Protein AF-A0A1A6HSS1-F1 (afdb_monomer_lite)

InterPro domains:
  IPR016024 Armadillo-type fold [SSF48371] (6-85)
  IPR055406 Maestro/Maestro-like, HEAT-repeats domain [PF23227] (1-83)

Sequence (92 aa):
MTHSQEEFSIHLSQAINYLHSHDRHIKTWAALFIGYTTCYQPQALSQMVNSTDAKLLFSTFKDLKKDPEPAIREFATRQLAFLREVSARSKK

Structure (mmCIF, N/CA/C/O backbone):
data_AF-A0A1A6HSS1-F1
#
_entry.id   AF-A0A1A6HSS1-F1
#
loop_
_atom_site.group_PDB
_atom_site.id
_atom_site.type_symbol
_atom_site.label_atom_id
_atom_site.label_alt_id
_atom_site.label_comp_id
_atom_site.label_asym_id
_atom_site.label_entity_id
_atom_site.label_seq_id
_atom_site.pdbx_PDB_ins_code
_atom_site.Cartn_x
_atom_site.Cartn_y
_atom_site.Cartn_z
_atom_site.occupancy
_atom_site.B_iso_or_equiv
_atom_site.auth_seq_id
_atom_site.auth_comp_id
_atom_site.auth_asym_id
_atom_site.auth_atom_id
_atom_site.pdbx_PDB_model_num
ATOM 1 N N . MET A 1 1 ? -8.143 17.794 16.900 1.00 57.00 1 MET A N 1
ATOM 2 C CA . MET A 1 1 ? -7.269 16.682 16.465 1.00 57.00 1 MET A CA 1
ATOM 3 C C . MET A 1 1 ? -5.895 16.921 17.065 1.00 57.00 1 MET A C 1
ATOM 5 O O . MET A 1 1 ? -5.559 18.077 17.293 1.00 57.00 1 MET A O 1
ATOM 9 N N . THR A 1 2 ? -5.136 15.878 17.402 1.00 76.19 2 THR A N 1
ATOM 10 C CA . THR A 1 2 ? -3.730 16.062 17.797 1.00 76.19 2 THR A CA 1
ATOM 11 C C . THR A 1 2 ? -2.903 16.382 16.549 1.00 76.19 2 THR A C 1
ATOM 13 O O . THR A 1 2 ? -3.216 15.867 15.477 1.00 76.19 2 THR A O 1
ATOM 16 N N . HIS A 1 3 ? -1.847 17.191 16.675 1.00 77.25 3 HIS A N 1
ATOM 17 C CA . HIS A 1 3 ? -0.959 17.564 15.557 1.00 77.25 3 HIS A CA 1
ATOM 18 C C . HIS A 1 3 ? -0.490 16.344 14.741 1.00 77.25 3 HIS A C 1
ATOM 20 O O . HIS A 1 3 ? -0.575 16.324 13.518 1.00 77.25 3 HIS A O 1
ATOM 26 N N . SER A 1 4 ? -0.125 15.263 15.435 1.00 79.25 4 SER A N 1
ATOM 27 C CA . SER A 1 4 ? 0.295 13.992 14.833 1.00 79.25 4 SER A CA 1
ATOM 28 C C . SER A 1 4 ? -0.763 13.325 13.947 1.00 79.25 4 SER A C 1
ATOM 30 O O . SER A 1 4 ? -0.433 12.669 12.961 1.00 79.25 4 SER A O 1
ATOM 32 N N . GLN A 1 5 ? -2.043 13.461 14.296 1.00 76.12 5 GLN A N 1
ATOM 33 C CA . GLN A 1 5 ? -3.138 12.861 13.540 1.00 76.12 5 GLN A CA 1
ATOM 34 C C . GLN A 1 5 ? -3.442 13.674 12.278 1.00 76.12 5 GLN A C 1
ATOM 36 O O . GLN A 1 5 ? -3.820 13.109 1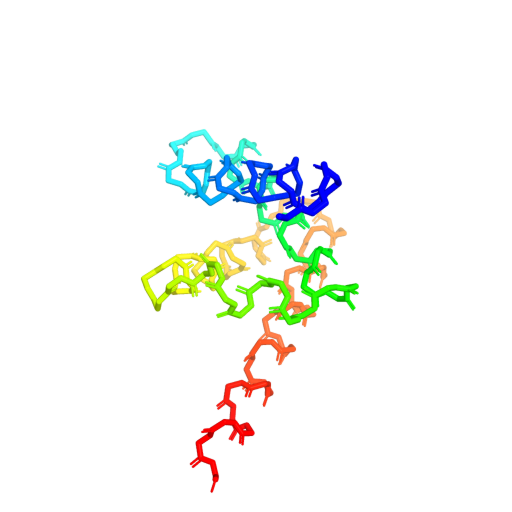1.252 1.00 76.12 5 GLN A O 1
ATOM 41 N N . GLU A 1 6 ? -3.267 14.991 12.347 1.00 81.62 6 GLU A N 1
ATOM 42 C CA . GLU A 1 6 ? -3.420 15.894 11.209 1.00 81.62 6 GLU A CA 1
ATOM 43 C C . GLU A 1 6 ? -2.306 15.673 10.177 1.00 81.62 6 GLU A C 1
ATOM 45 O O . GLU A 1 6 ? -2.599 15.458 9.003 1.00 81.62 6 GLU A O 1
ATOM 50 N N . GLU A 1 7 ? -1.049 15.573 10.616 1.00 84.50 7 GLU A N 1
ATOM 51 C CA . GLU A 1 7 ? 0.087 15.221 9.749 1.00 84.50 7 GLU A CA 1
ATOM 52 C C . GLU A 1 7 ? -0.095 13.852 9.086 1.00 84.50 7 GLU A C 1
ATOM 54 O O . GLU A 1 7 ? 0.064 13.713 7.872 1.00 84.50 7 GLU A O 1
ATOM 59 N N . PHE A 1 8 ? -0.509 12.841 9.859 1.00 85.1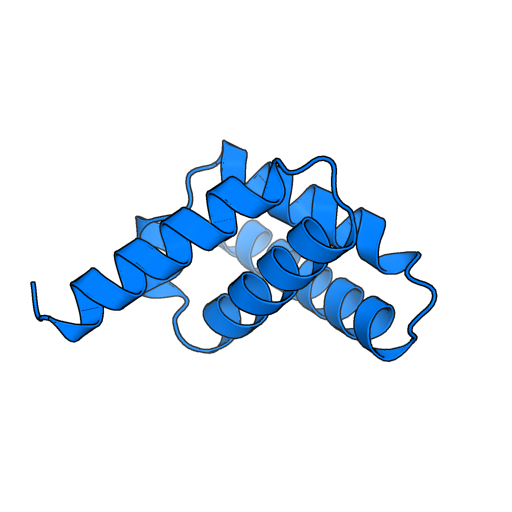2 8 PHE A N 1
ATOM 60 C CA . PHE A 1 8 ? -0.841 11.528 9.309 1.00 85.12 8 PHE A CA 1
ATOM 61 C C . PHE A 1 8 ? -1.920 11.622 8.222 1.00 85.12 8 PHE A C 1
ATOM 63 O O . PHE A 1 8 ? -1.793 11.014 7.156 1.00 85.12 8 PHE A O 1
ATOM 70 N N . SER A 1 9 ? -2.961 12.415 8.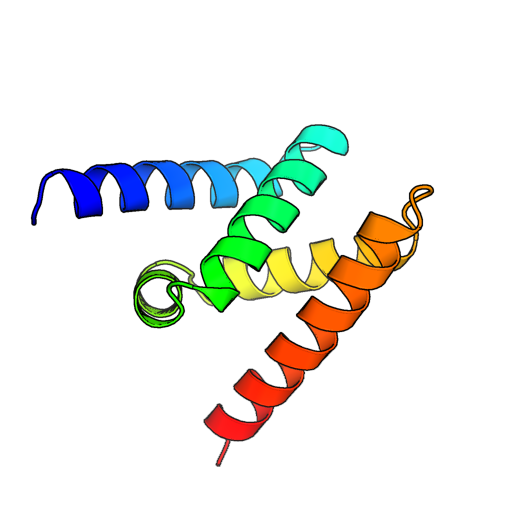477 1.00 84.31 9 SER A N 1
ATOM 71 C CA . SER A 1 9 ? -4.068 12.603 7.542 1.00 84.31 9 SER A CA 1
ATOM 72 C C . SER A 1 9 ? -3.601 13.251 6.234 1.00 84.31 9 SER A C 1
ATOM 74 O O . SER A 1 9 ? -3.999 12.826 5.147 1.00 84.31 9 SER A O 1
ATOM 76 N N . ILE A 1 10 ? -2.708 14.239 6.324 1.00 89.38 10 ILE A N 1
ATOM 77 C CA . ILE A 1 10 ? -2.097 14.897 5.164 1.00 89.38 10 ILE A CA 1
ATOM 78 C C . ILE A 1 10 ? -1.283 13.889 4.347 1.00 89.38 10 ILE A C 1
ATOM 80 O O . ILE A 1 10 ? -1.485 13.778 3.136 1.00 89.38 10 ILE A O 1
ATOM 84 N N . HIS A 1 11 ? -0.410 13.111 4.989 1.00 90.69 11 HIS A N 1
ATOM 85 C CA . HIS A 1 11 ? 0.432 12.133 4.295 1.00 90.69 11 HIS A CA 1
ATOM 86 C C . HIS A 1 11 ? -0.370 11.009 3.643 1.00 90.69 11 HIS A C 1
ATOM 88 O O . HIS A 1 11 ? -0.077 10.615 2.513 1.00 90.69 11 HIS A O 1
ATOM 94 N N . LEU A 1 12 ? -1.414 10.517 4.313 1.00 89.38 12 LEU A N 1
ATOM 95 C CA . LEU A 1 12 ? -2.289 9.507 3.730 1.00 89.38 12 LEU A CA 1
ATOM 96 C C . LEU A 1 12 ? -3.057 10.065 2.522 1.00 89.38 12 LEU A C 1
ATOM 98 O O . LEU A 1 12 ? -3.116 9.403 1.488 1.00 89.38 12 LEU A O 1
ATOM 102 N N . SER A 1 13 ? -3.568 11.297 2.607 1.00 89.88 13 SER A N 1
ATOM 103 C CA . SER A 1 13 ? -4.215 11.976 1.474 1.00 89.88 13 SER A CA 1
ATOM 104 C C . SER A 1 13 ? -3.263 12.144 0.282 1.00 89.88 13 SER A C 1
ATOM 10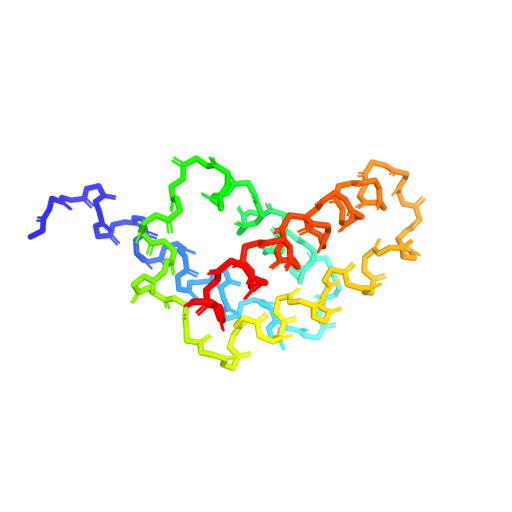6 O O . SER A 1 13 ? -3.611 11.830 -0.858 1.00 89.88 13 SER A O 1
ATOM 108 N N . GLN A 1 14 ? -2.016 12.551 0.534 1.00 93.06 14 GLN A N 1
ATOM 109 C CA . GLN A 1 14 ? -0.978 12.640 -0.497 1.00 93.06 14 GLN A CA 1
ATOM 110 C C . GLN A 1 14 ? -0.702 11.281 -1.151 1.00 93.06 14 GLN A C 1
ATOM 112 O O . GLN A 1 14 ? -0.680 11.185 -2.378 1.00 93.06 14 GLN A O 1
ATOM 117 N N . ALA A 1 15 ? -0.542 10.222 -0.354 1.00 94.31 15 ALA A N 1
ATOM 118 C CA . ALA A 1 15 ? -0.300 8.878 -0.869 1.00 94.31 15 ALA A CA 1
ATOM 119 C C . ALA A 1 15 ? -1.465 8.374 -1.738 1.00 94.31 15 ALA A C 1
ATOM 121 O O . ALA A 1 15 ? -1.230 7.790 -2.794 1.00 94.31 15 ALA A O 1
ATOM 122 N N . ILE A 1 16 ? -2.714 8.645 -1.349 1.00 91.50 16 ILE A N 1
ATOM 123 C CA . ILE A 1 16 ? -3.892 8.306 -2.160 1.00 91.50 16 ILE A CA 1
ATOM 124 C C . ILE A 1 16 ? -3.844 9.043 -3.502 1.00 91.50 16 ILE A C 1
ATOM 126 O O . ILE A 1 16 ? -3.966 8.408 -4.548 1.00 91.50 16 ILE A O 1
ATOM 130 N N . ASN A 1 17 ? -3.566 10.348 -3.502 1.00 92.50 17 ASN A N 1
ATOM 131 C CA . ASN A 1 17 ? -3.436 11.120 -4.742 1.00 92.50 17 ASN A CA 1
ATOM 132 C C . ASN A 1 17 ? -2.328 10.566 -5.656 1.00 92.50 17 ASN A C 1
ATOM 134 O O . ASN A 1 17 ? -2.495 10.490 -6.873 1.00 92.50 17 ASN A O 1
ATOM 138 N N . TYR A 1 18 ? -1.217 10.100 -5.085 1.00 95.31 18 TYR A N 1
ATOM 139 C CA . TYR A 1 18 ? -0.120 9.491 -5.837 1.00 95.31 18 TYR A CA 1
ATOM 140 C C . TYR A 1 18 ? -0.462 8.140 -6.476 1.00 95.31 18 TYR A C 1
ATOM 142 O O . TYR A 1 18 ? 0.142 7.791 -7.494 1.00 95.31 18 TYR A O 1
ATOM 150 N N . LEU A 1 19 ? -1.472 7.413 -5.985 1.00 93.00 19 LEU A N 1
ATOM 151 C CA . LEU A 1 19 ? -1.974 6.218 -6.676 1.00 93.00 19 LEU A CA 1
ATOM 152 C C . LEU A 1 19 ? -2.544 6.531 -8.068 1.00 93.00 19 LEU A C 1
ATOM 154 O O . LEU A 1 19 ? -2.557 5.652 -8.932 1.00 93.00 19 LEU A O 1
ATOM 158 N N . HIS A 1 20 ? -2.980 7.770 -8.306 1.00 92.06 20 HIS A N 1
ATOM 159 C CA . HIS A 1 20 ? -3.477 8.225 -9.607 1.00 92.06 20 HIS A CA 1
ATOM 160 C C . HIS A 1 20 ? -2.364 8.661 -10.566 1.00 92.06 20 HIS A C 1
ATOM 162 O O . HIS A 1 20 ? -2.640 8.942 -11.732 1.00 92.06 20 HIS A O 1
ATOM 168 N N . SER A 1 21 ? -1.109 8.706 -10.111 1.00 93.00 21 SER A N 1
ATOM 169 C CA . SER A 1 21 ? 0.015 9.096 -10.958 1.00 93.00 21 SER A CA 1
ATOM 170 C C . SER A 1 21 ? 0.182 8.151 -12.154 1.00 93.00 21 SER A C 1
ATOM 172 O O . SER A 1 21 ? -0.061 6.943 -12.071 1.00 93.00 21 SER A O 1
ATOM 174 N N . HIS A 1 22 ? 0.638 8.697 -13.280 1.00 90.88 22 HIS A N 1
ATOM 175 C CA . HIS A 1 22 ? 1.081 7.898 -14.427 1.00 90.88 22 HIS A CA 1
ATOM 176 C C . HIS A 1 22 ? 2.506 7.364 -14.227 1.00 90.88 22 HIS A C 1
ATOM 178 O O . HIS A 1 22 ? 2.895 6.394 -14.876 1.00 90.88 22 HIS A O 1
ATOM 184 N N . ASP A 1 23 ? 3.265 7.957 -13.303 1.00 94.19 23 ASP A N 1
ATOM 185 C CA . ASP A 1 23 ? 4.592 7.486 -12.931 1.00 94.19 23 ASP A CA 1
ATOM 186 C C . ASP A 1 23 ? 4.484 6.212 -12.082 1.00 94.19 23 ASP A C 1
ATOM 188 O O . ASP A 1 23 ? 3.865 6.185 -11.010 1.00 94.19 23 ASP A O 1
ATOM 192 N N . ARG A 1 24 ? 5.100 5.138 -12.583 1.00 91.25 24 ARG A N 1
ATOM 193 C CA . ARG A 1 24 ? 5.071 3.825 -11.941 1.00 91.25 24 ARG A CA 1
ATOM 194 C C . ARG A 1 24 ? 5.752 3.838 -10.577 1.00 91.25 24 ARG A C 1
ATOM 196 O O . ARG A 1 24 ? 5.226 3.217 -9.662 1.00 91.25 24 ARG A O 1
ATOM 203 N N . HIS A 1 25 ? 6.883 4.523 -10.425 1.00 93.88 25 HIS A N 1
ATOM 204 C CA . HIS A 1 25 ? 7.601 4.564 -9.155 1.00 93.88 25 HIS A CA 1
ATOM 205 C C . HIS A 1 25 ? 6.771 5.279 -8.098 1.00 93.88 25 HIS A C 1
ATOM 207 O O . HIS A 1 25 ? 6.562 4.723 -7.024 1.00 93.88 25 HIS A O 1
ATOM 213 N N . ILE A 1 26 ? 6.225 6.454 -8.420 1.00 95.50 26 ILE A N 1
ATOM 214 C CA . ILE A 1 26 ? 5.356 7.210 -7.505 1.00 95.50 26 ILE A CA 1
ATOM 215 C C . ILE A 1 26 ? 4.184 6.341 -7.034 1.00 95.50 26 ILE A C 1
ATOM 217 O O . ILE A 1 26 ? 3.921 6.238 -5.834 1.00 95.50 26 ILE A O 1
ATOM 221 N N . LYS A 1 27 ? 3.525 5.655 -7.972 1.00 94.69 27 LYS A N 1
ATOM 222 C CA . LYS A 1 27 ? 2.408 4.755 -7.670 1.00 94.69 27 LYS A CA 1
ATOM 223 C C . LYS A 1 27 ? 2.824 3.576 -6.786 1.00 94.69 27 LYS A C 1
ATOM 225 O O . LYS A 1 27 ? 2.099 3.231 -5.853 1.00 94.69 27 LYS A O 1
ATOM 230 N N . THR A 1 28 ? 3.986 2.976 -7.046 1.00 95.12 28 THR A N 1
ATOM 231 C CA . THR A 1 28 ? 4.541 1.893 -6.224 1.00 95.12 28 THR A CA 1
ATOM 232 C C . THR A 1 28 ? 4.813 2.367 -4.799 1.00 95.12 28 THR A C 1
ATOM 234 O O . THR A 1 28 ? 4.337 1.737 -3.857 1.00 95.12 28 THR A O 1
ATOM 237 N N . TRP A 1 29 ? 5.518 3.487 -4.618 1.00 96.12 29 TRP A N 1
ATOM 238 C CA . TRP A 1 29 ? 5.847 4.015 -3.290 1.00 96.12 29 TRP A CA 1
ATOM 239 C C . TRP A 1 29 ? 4.599 4.339 -2.473 1.00 96.12 29 TRP A C 1
ATOM 241 O O . TRP A 1 29 ? 4.518 3.976 -1.300 1.00 96.12 29 TRP A O 1
ATOM 251 N N . ALA A 1 30 ? 3.595 4.940 -3.113 1.00 95.88 30 ALA A N 1
ATOM 252 C CA . ALA A 1 30 ? 2.302 5.195 -2.498 1.00 95.88 30 ALA A CA 1
ATOM 253 C C . ALA A 1 30 ? 1.619 3.905 -2.019 1.00 95.88 30 ALA A C 1
ATOM 255 O O . ALA A 1 30 ? 1.173 3.825 -0.875 1.00 95.88 30 ALA A O 1
ATOM 256 N N . ALA A 1 31 ? 1.580 2.867 -2.859 1.00 94.94 31 ALA A N 1
ATOM 257 C CA . ALA A 1 31 ? 0.984 1.586 -2.490 1.00 94.94 31 ALA A CA 1
ATOM 258 C C . ALA A 1 31 ? 1.740 0.889 -1.348 1.00 94.94 31 ALA A C 1
ATOM 260 O O . ALA A 1 31 ? 1.108 0.317 -0.459 1.00 94.94 31 ALA A O 1
ATOM 261 N N . LEU A 1 32 ? 3.076 0.950 -1.342 1.00 94.81 32 LEU A N 1
ATOM 262 C CA . LEU A 1 32 ? 3.891 0.400 -0.256 1.00 94.81 32 LEU A CA 1
ATOM 263 C C . LEU A 1 32 ? 3.614 1.128 1.062 1.00 94.81 32 LEU A C 1
ATOM 265 O O . LEU A 1 32 ? 3.333 0.468 2.062 1.00 94.81 32 LEU A O 1
ATOM 269 N N . PHE A 1 33 ? 3.623 2.466 1.051 1.00 93.94 33 PHE A N 1
ATOM 270 C CA . PHE A 1 33 ? 3.297 3.283 2.220 1.00 93.94 33 PHE A CA 1
ATOM 271 C C . PHE A 1 33 ? 1.921 2.914 2.782 1.00 93.94 33 PHE A C 1
ATOM 273 O O . PHE A 1 33 ? 1.825 2.484 3.929 1.00 93.94 33 PHE A O 1
ATOM 280 N N . ILE A 1 34 ? 0.874 2.965 1.950 1.00 92.19 34 ILE A N 1
ATOM 281 C CA . ILE A 1 34 ? -0.498 2.656 2.374 1.00 92.19 34 ILE A CA 1
ATOM 282 C C . ILE A 1 34 ? -0.608 1.211 2.885 1.00 92.19 34 ILE A C 1
ATOM 284 O O . ILE A 1 34 ? -1.271 0.958 3.892 1.00 92.19 34 ILE A O 1
ATOM 288 N N . GLY A 1 35 ? 0.060 0.253 2.235 1.00 91.12 35 GLY A N 1
ATOM 289 C CA . GLY A 1 35 ? 0.075 -1.147 2.663 1.00 91.12 35 GLY A CA 1
ATOM 290 C C . GLY A 1 35 ? 0.687 -1.339 4.053 1.00 91.12 35 GLY A C 1
ATOM 291 O O . GLY A 1 35 ? 0.106 -2.036 4.883 1.00 91.12 35 GLY A O 1
ATOM 292 N N . TYR A 1 36 ? 1.817 -0.688 4.346 1.00 89.62 36 TYR A N 1
ATOM 293 C CA . TYR A 1 36 ? 2.407 -0.720 5.688 1.00 89.62 36 TYR A CA 1
ATOM 294 C C . TYR A 1 36 ? 1.516 -0.012 6.708 1.00 89.62 36 TYR A C 1
ATOM 296 O O . TYR A 1 36 ? 1.248 -0.564 7.775 1.00 89.62 36 TYR A O 1
ATOM 304 N N . THR A 1 37 ? 0.975 1.158 6.367 1.00 88.06 37 THR A N 1
ATOM 305 C CA . THR A 1 37 ? 0.031 1.889 7.220 1.00 88.06 37 THR A CA 1
ATOM 306 C C . THR A 1 37 ? -1.192 1.044 7.573 1.00 88.06 37 THR A C 1
ATOM 308 O O . THR A 1 37 ? -1.628 1.050 8.722 1.00 88.06 37 THR A O 1
ATOM 311 N N . THR A 1 38 ? -1.703 0.248 6.630 1.00 82.31 38 THR A N 1
ATOM 312 C CA . THR A 1 38 ? -2.835 -0.665 6.859 1.00 82.31 38 THR A CA 1
ATOM 313 C C . THR A 1 38 ? -2.547 -1.671 7.980 1.00 82.31 38 THR A C 1
ATOM 315 O O . THR A 1 38 ? -3.436 -1.974 8.774 1.00 82.31 38 THR A O 1
ATOM 318 N N . CYS A 1 39 ? -1.310 -2.170 8.077 1.00 76.69 39 CYS A N 1
ATOM 319 C CA . CYS A 1 39 ? -0.917 -3.145 9.095 1.00 76.69 39 CYS A CA 1
ATOM 320 C C . CYS A 1 39 ? -0.818 -2.541 10.503 1.00 76.69 39 CYS A C 1
ATOM 322 O O . CYS A 1 39 ? -1.102 -3.236 11.475 1.00 76.69 39 CYS A O 1
ATOM 324 N N . TYR A 1 40 ? -0.426 -1.270 10.622 1.00 79.12 40 TYR A N 1
ATOM 325 C CA . TYR A 1 40 ? -0.186 -0.631 11.922 1.00 79.12 40 TYR A CA 1
ATOM 326 C C . TYR A 1 40 ? -1.349 0.244 12.402 1.00 79.12 40 TYR A C 1
ATOM 328 O O . TYR A 1 40 ? -1.532 0.411 13.606 1.00 79.12 40 TYR A O 1
ATOM 336 N N . GLN A 1 41 ? -2.137 0.811 11.485 1.00 80.56 41 GLN A N 1
ATOM 337 C CA . GLN A 1 41 ? -3.184 1.794 11.785 1.00 80.56 41 GLN A CA 1
ATOM 338 C C . GLN A 1 41 ? -4.473 1.537 10.977 1.00 80.56 41 GLN A C 1
ATOM 340 O O . GLN A 1 41 ? -4.953 2.416 10.253 1.00 80.56 41 GLN A O 1
ATOM 345 N N . PRO A 1 42 ? -5.096 0.350 11.110 1.00 74.75 42 PRO A N 1
ATOM 346 C CA . PRO A 1 42 ? -6.259 -0.032 10.302 1.00 74.75 42 PRO A CA 1
ATOM 347 C C . PRO A 1 42 ? -7.476 0.889 10.502 1.00 74.75 42 PRO A C 1
ATOM 349 O O . PRO A 1 42 ? -8.236 1.123 9.566 1.00 74.75 42 PRO A O 1
ATOM 352 N N . GLN A 1 43 ? -7.652 1.440 11.708 1.00 74.56 43 GLN A N 1
ATOM 353 C CA . GLN A 1 43 ? -8.768 2.335 12.047 1.00 74.56 43 GLN A CA 1
ATOM 354 C C . GLN A 1 43 ? -8.640 3.716 11.391 1.00 74.56 43 GLN A C 1
ATOM 356 O O . GLN A 1 43 ? -9.639 4.296 10.981 1.00 74.56 43 GLN A O 1
ATOM 361 N N . ALA A 1 44 ? -7.418 4.240 11.274 1.00 70.88 44 ALA A N 1
ATOM 362 C CA . ALA A 1 44 ? -7.188 5.534 10.638 1.00 70.88 44 ALA A CA 1
ATOM 363 C C . ALA A 1 44 ? -7.413 5.436 9.121 1.00 70.88 44 ALA A C 1
ATOM 365 O O . ALA A 1 44 ? -7.993 6.325 8.505 1.00 70.88 44 ALA A O 1
ATOM 366 N N . LEU A 1 45 ? -7.037 4.299 8.532 1.00 74.06 45 LEU A N 1
ATOM 367 C CA . LEU A 1 45 ? -7.258 4.029 7.119 1.00 74.06 45 LEU A CA 1
ATOM 368 C C . LEU A 1 45 ? -8.749 3.892 6.768 1.00 74.06 45 LEU A C 1
ATOM 370 O O . LEU A 1 45 ? -9.186 4.444 5.761 1.00 74.06 45 LEU A O 1
ATOM 374 N N . SER A 1 46 ? -9.543 3.190 7.586 1.00 74.81 46 SER A N 1
ATOM 375 C CA . SER A 1 46 ? -10.971 2.965 7.298 1.00 74.81 46 SER A CA 1
ATOM 376 C C . SER A 1 46 ? -11.809 4.245 7.309 1.00 74.81 46 SER A C 1
ATOM 378 O O . SER A 1 46 ? -12.828 4.311 6.628 1.00 74.81 46 SER A O 1
ATOM 380 N N . GLN A 1 47 ? -11.376 5.262 8.055 1.00 69.94 47 GLN A N 1
ATOM 381 C CA . GLN A 1 47 ? -12.027 6.572 8.101 1.00 69.94 47 GLN A CA 1
ATOM 382 C C . GLN A 1 47 ? -11.663 7.460 6.905 1.00 69.94 47 GLN A C 1
ATOM 384 O O . GLN A 1 47 ? -12.417 8.368 6.566 1.00 69.94 47 GLN A O 1
ATOM 389 N N . MET A 1 48 ? -10.513 7.210 6.277 1.00 69.50 48 MET A N 1
ATOM 390 C CA . MET A 1 48 ? -9.906 8.118 5.303 1.00 69.50 48 MET A CA 1
ATOM 391 C C . MET A 1 48 ? -9.925 7.600 3.864 1.00 69.50 48 MET A C 1
ATOM 393 O O . MET A 1 48 ? -9.869 8.395 2.930 1.00 69.50 48 MET A O 1
ATOM 397 N N . VAL A 1 49 ? -10.013 6.284 3.665 1.00 76.50 49 VAL A N 1
ATOM 398 C CA . VAL A 1 49 ? -10.043 5.668 2.335 1.00 76.50 49 VAL A CA 1
ATOM 399 C C . VAL A 1 49 ? -11.488 5.409 1.927 1.00 76.50 49 VAL A C 1
ATOM 401 O O . VAL A 1 49 ? -12.177 4.570 2.507 1.00 76.50 49 VAL A O 1
ATOM 404 N N . ASN A 1 50 ? -11.953 6.105 0.889 1.00 82.75 50 ASN A N 1
ATOM 405 C CA . ASN A 1 50 ? -13.271 5.842 0.319 1.00 82.75 50 ASN A CA 1
ATOM 406 C C . ASN A 1 50 ? -13.263 4.566 -0.554 1.00 82.75 50 ASN A C 1
ATOM 408 O O . ASN A 1 50 ? -12.223 3.992 -0.885 1.00 82.75 50 ASN A O 1
ATOM 412 N N . SER A 1 51 ? -14.450 4.106 -0.963 1.00 82.81 51 SER A N 1
ATOM 413 C CA . SER A 1 51 ? -14.578 2.861 -1.737 1.00 82.81 51 SER A CA 1
ATOM 414 C C . SER A 1 51 ? -13.895 2.893 -3.115 1.00 82.81 51 SER A C 1
ATOM 416 O O . SER A 1 51 ? -13.529 1.837 -3.636 1.00 82.81 51 SER A O 1
ATOM 418 N N . THR A 1 52 ? -13.724 4.075 -3.712 1.00 87.38 52 THR A N 1
ATOM 419 C CA . THR A 1 52 ? -13.044 4.260 -5.001 1.00 87.38 52 THR A CA 1
ATOM 420 C C . THR A 1 52 ? -11.540 4.102 -4.825 1.00 87.38 52 THR A C 1
ATOM 422 O O . THR A 1 52 ? -10.924 3.306 -5.535 1.00 87.38 52 THR A O 1
ATOM 425 N N . ASP A 1 53 ? -10.972 4.757 -3.817 1.00 87.56 53 ASP A N 1
ATOM 426 C CA . ASP A 1 53 ? -9.542 4.694 -3.509 1.00 87.56 53 ASP A CA 1
ATOM 427 C C . ASP A 1 53 ? -9.137 3.286 -3.062 1.00 87.56 53 ASP A C 1
ATOM 429 O O . ASP A 1 53 ? -8.102 2.767 -3.478 1.00 87.56 53 ASP A O 1
ATOM 433 N N . ALA A 1 54 ? -10.002 2.598 -2.309 1.00 84.94 54 ALA A N 1
ATOM 434 C CA . ALA A 1 54 ? -9.799 1.196 -1.949 1.00 84.94 54 ALA A CA 1
ATOM 435 C C . ALA A 1 54 ? -9.734 0.279 -3.186 1.00 84.94 54 ALA A C 1
ATOM 437 O O . ALA A 1 54 ? -8.897 -0.627 -3.252 1.00 84.94 54 ALA A O 1
ATOM 438 N N . LYS A 1 55 ? -10.592 0.507 -4.193 1.00 89.50 55 LYS A N 1
ATOM 439 C CA . LYS A 1 55 ? -10.554 -0.242 -5.463 1.00 89.50 55 LYS A CA 1
ATOM 440 C C . LYS A 1 55 ? -9.285 0.062 -6.250 1.00 89.50 55 LYS A C 1
ATOM 442 O O . LYS A 1 55 ? -8.699 -0.866 -6.812 1.00 89.50 55 LYS A O 1
ATOM 447 N N . LEU A 1 56 ? -8.860 1.325 -6.279 1.00 91.25 56 LEU A N 1
ATOM 448 C CA . LEU A 1 56 ? -7.624 1.729 -6.939 1.00 91.25 56 LEU A CA 1
ATOM 449 C C . LEU A 1 56 ? -6.412 1.071 -6.279 1.00 91.25 56 LEU A C 1
ATOM 451 O O . LEU A 1 56 ? -5.634 0.422 -6.969 1.00 91.25 56 LEU A O 1
ATOM 455 N N . LEU A 1 57 ? -6.301 1.138 -4.951 1.00 91.06 57 LEU A N 1
ATOM 456 C CA . LEU A 1 57 ? -5.245 0.471 -4.189 1.00 91.06 57 LEU A CA 1
ATOM 457 C C . LEU A 1 57 ? -5.219 -1.040 -4.463 1.00 91.06 57 LEU A C 1
ATOM 459 O O . LEU A 1 57 ? -4.159 -1.617 -4.711 1.00 91.06 57 LEU A O 1
ATOM 463 N N . PHE A 1 58 ? -6.388 -1.686 -4.488 1.00 91.31 58 PHE A N 1
ATOM 464 C CA . PHE A 1 58 ? -6.498 -3.106 -4.816 1.00 91.31 58 PHE A CA 1
ATOM 465 C C . PHE A 1 58 ? -6.031 -3.417 -6.244 1.00 91.31 58 PHE A C 1
ATOM 467 O O . PHE A 1 58 ? -5.371 -4.433 -6.468 1.00 91.31 58 PHE A O 1
ATOM 474 N N . SER A 1 59 ? -6.356 -2.560 -7.217 1.00 92.44 59 SER A N 1
ATOM 475 C CA . SER A 1 59 ? -5.855 -2.686 -8.589 1.00 92.44 59 SER A CA 1
ATOM 476 C C . SER A 1 59 ? -4.339 -2.522 -8.640 1.00 92.44 59 SER A C 1
ATOM 478 O O . SER A 1 59 ? -3.657 -3.369 -9.208 1.00 92.44 59 SER A O 1
ATOM 480 N N . THR A 1 60 ? -3.804 -1.506 -7.965 1.00 94.62 60 THR A N 1
ATOM 481 C CA . THR A 1 60 ? -2.365 -1.254 -7.898 1.00 94.62 60 THR A CA 1
ATOM 482 C C . THR A 1 60 ? -1.620 -2.458 -7.328 1.00 94.62 60 THR A C 1
ATOM 484 O O . THR A 1 60 ? -0.650 -2.912 -7.929 1.00 94.62 60 THR A O 1
ATOM 487 N N . PHE A 1 61 ? -2.098 -3.073 -6.240 1.00 94.88 61 PHE A N 1
ATOM 488 C CA . PHE A 1 61 ? -1.462 -4.290 -5.731 1.00 94.88 61 PHE A CA 1
ATOM 489 C C . PHE A 1 61 ? -1.549 -5.476 -6.702 1.00 94.88 61 PHE A C 1
ATOM 491 O O . PHE A 1 61 ? -0.623 -6.284 -6.750 1.00 94.88 61 PHE A O 1
ATOM 498 N N . LYS A 1 62 ? -2.613 -5.608 -7.508 1.00 94.94 62 LYS A N 1
ATOM 499 C CA . LYS A 1 62 ? -2.646 -6.643 -8.562 1.00 94.94 62 LYS A CA 1
ATOM 500 C C . LYS A 1 62 ? -1.556 -6.420 -9.601 1.00 94.94 62 LYS A C 1
ATOM 502 O O . LYS A 1 62 ? -0.948 -7.399 -10.033 1.00 94.94 62 LYS A O 1
ATOM 507 N N . ASP A 1 63 ? -1.313 -5.172 -9.977 1.00 94.56 63 ASP A N 1
ATOM 508 C CA . ASP A 1 63 ? -0.282 -4.823 -10.952 1.00 94.56 63 ASP A CA 1
ATOM 509 C C . ASP A 1 63 ? 1.120 -5.062 -10.377 1.00 94.56 63 ASP A C 1
ATOM 511 O O . ASP A 1 63 ? 1.958 -5.685 -11.033 1.00 94.56 63 ASP A O 1
ATOM 515 N N . LEU A 1 64 ? 1.344 -4.701 -9.109 1.00 95.69 64 LEU A N 1
ATOM 516 C CA . LEU A 1 64 ? 2.614 -4.918 -8.401 1.00 95.69 64 LEU A CA 1
ATOM 517 C C . LEU A 1 64 ? 2.984 -6.396 -8.213 1.00 95.69 64 LEU A C 1
ATOM 519 O O . LEU A 1 64 ? 4.153 -6.720 -8.019 1.00 95.69 64 LEU A O 1
ATOM 523 N N . LYS A 1 65 ? 2.047 -7.338 -8.366 1.00 95.69 65 LYS A N 1
ATOM 524 C CA . LYS A 1 65 ? 2.400 -8.768 -8.437 1.00 95.69 65 LYS A CA 1
ATOM 525 C C . LYS A 1 65 ? 3.300 -9.119 -9.623 1.00 95.69 65 LYS A C 1
ATOM 527 O O . LYS A 1 65 ? 3.894 -10.194 -9.623 1.00 95.69 65 LYS A O 1
ATOM 532 N N . LYS A 1 66 ? 3.365 -8.262 -10.643 1.00 94.25 66 LYS A N 1
ATOM 533 C CA . LYS A 1 66 ? 4.214 -8.428 -11.830 1.00 94.25 66 LYS A CA 1
ATOM 534 C C . LYS A 1 66 ? 5.487 -7.581 -11.752 1.00 94.25 66 LYS A C 1
ATOM 536 O O . LYS A 1 66 ? 6.186 -7.444 -12.752 1.00 94.25 66 LYS A O 1
ATOM 541 N N . ASP A 1 67 ? 5.768 -6.975 -10.600 1.00 95.62 67 ASP A N 1
ATOM 542 C CA . ASP A 1 67 ? 6.928 -6.110 -10.434 1.00 95.62 67 ASP A CA 1
ATOM 543 C C . ASP A 1 67 ? 8.248 -6.886 -10.615 1.00 95.62 67 ASP A C 1
ATOM 545 O O . ASP A 1 67 ? 8.315 -8.049 -10.203 1.00 95.62 67 ASP A O 1
ATOM 549 N N . PRO A 1 68 ? 9.292 -6.318 -11.256 1.00 94.06 68 PRO A N 1
ATOM 550 C CA . PRO A 1 68 ? 10.582 -6.993 -11.377 1.00 94.06 68 PRO A CA 1
ATOM 551 C C . PRO A 1 68 ? 11.196 -7.332 -10.015 1.00 94.06 68 PRO A C 1
ATOM 553 O O . PRO A 1 68 ? 11.850 -8.373 -9.895 1.00 94.06 68 PRO A O 1
ATOM 556 N N . GLU A 1 69 ? 10.941 -6.535 -8.975 1.00 95.94 69 GLU A N 1
ATOM 557 C CA . GLU A 1 69 ? 11.504 -6.768 -7.650 1.00 95.94 69 GLU A CA 1
ATOM 558 C C . GLU A 1 69 ? 10.735 -7.870 -6.890 1.00 95.94 69 GLU A C 1
ATOM 560 O O . GLU A 1 69 ? 9.530 -7.739 -6.643 1.00 95.94 69 GLU A O 1
ATOM 565 N N . PRO A 1 70 ? 11.396 -8.973 -6.477 1.00 96.44 70 PRO A N 1
ATOM 566 C CA . PRO A 1 70 ? 10.728 -10.072 -5.776 1.00 96.44 70 PRO A CA 1
ATOM 567 C C . PRO A 1 70 ? 10.029 -9.654 -4.481 1.00 96.44 70 PRO A C 1
ATOM 569 O O . PRO A 1 70 ? 8.912 -10.106 -4.225 1.00 96.44 70 PRO A O 1
ATOM 572 N N . ALA A 1 71 ? 10.652 -8.761 -3.708 1.00 95.38 71 ALA A N 1
ATOM 573 C CA . ALA A 1 71 ? 10.104 -8.270 -2.448 1.00 95.38 71 ALA A CA 1
ATOM 574 C C . ALA A 1 71 ? 8.771 -7.532 -2.656 1.00 95.38 71 ALA A C 1
ATOM 576 O O . ALA A 1 71 ? 7.813 -7.756 -1.916 1.00 95.38 71 ALA A O 1
ATOM 577 N N . ILE A 1 72 ? 8.668 -6.722 -3.715 1.00 95.38 72 ILE A N 1
ATOM 578 C CA . ILE A 1 72 ? 7.439 -5.994 -4.057 1.00 95.38 72 ILE A CA 1
ATOM 579 C C . ILE A 1 72 ? 6.330 -6.966 -4.469 1.00 95.38 72 ILE A C 1
ATOM 581 O O . ILE A 1 72 ? 5.191 -6.832 -4.010 1.00 95.38 72 ILE A O 1
ATOM 585 N N . ARG A 1 73 ? 6.646 -7.990 -5.275 1.00 96.31 73 ARG A N 1
ATOM 586 C CA . ARG A 1 73 ? 5.659 -9.015 -5.664 1.00 96.31 73 ARG A CA 1
ATOM 587 C C . ARG A 1 73 ? 5.106 -9.770 -4.462 1.00 96.31 73 ARG A C 1
ATOM 589 O O . ARG A 1 73 ? 3.899 -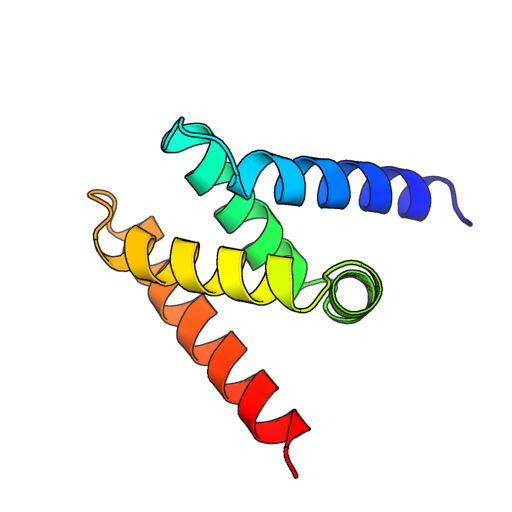10.031 -4.388 1.00 96.31 73 ARG A O 1
ATOM 596 N N . GLU A 1 74 ? 5.986 -10.152 -3.542 1.00 96.75 74 GLU A N 1
ATOM 597 C CA . GLU A 1 74 ? 5.607 -10.861 -2.326 1.00 96.75 74 GLU A CA 1
ATOM 598 C C . GLU A 1 74 ? 4.736 -9.978 -1.431 1.00 96.75 74 GLU A C 1
ATOM 600 O O . GLU A 1 74 ? 3.645 -10.394 -1.028 1.00 96.75 74 GLU A O 1
ATOM 605 N N . PHE A 1 75 ? 5.168 -8.738 -1.193 1.00 94.88 75 PHE A N 1
ATOM 606 C CA . PHE A 1 75 ? 4.415 -7.759 -0.419 1.00 94.88 75 PHE A CA 1
ATOM 607 C C . PHE A 1 75 ? 3.010 -7.554 -0.993 1.00 94.88 75 PHE A C 1
ATOM 609 O O . PHE A 1 75 ? 2.018 -7.715 -0.282 1.00 94.88 75 PHE A O 1
ATOM 616 N N . ALA A 1 76 ? 2.903 -7.294 -2.298 1.00 95.38 76 ALA A N 1
ATOM 617 C CA . ALA A 1 76 ? 1.626 -7.099 -2.975 1.00 95.38 76 ALA A CA 1
ATOM 618 C C . ALA A 1 76 ? 0.716 -8.335 -2.876 1.00 95.38 76 ALA A C 1
ATOM 620 O O . ALA A 1 76 ? -0.495 -8.217 -2.676 1.00 95.38 76 ALA A O 1
ATOM 621 N N . THR A 1 77 ? 1.291 -9.537 -2.962 1.00 95.38 77 THR A N 1
ATOM 622 C CA . THR A 1 77 ? 0.545 -10.792 -2.802 1.00 95.38 77 THR A CA 1
ATOM 623 C C . THR A 1 77 ? -0.035 -10.927 -1.393 1.00 95.38 77 THR A C 1
ATOM 625 O O . THR A 1 77 ? -1.218 -11.249 -1.256 1.00 95.38 77 THR A O 1
ATOM 628 N N . ARG A 1 78 ? 0.759 -10.634 -0.355 1.00 93.12 78 ARG A N 1
ATOM 629 C CA . ARG A 1 78 ? 0.313 -10.669 1.048 1.00 93.12 78 ARG A CA 1
ATOM 630 C C . ARG A 1 78 ? -0.761 -9.613 1.327 1.00 93.12 78 ARG A C 1
ATOM 632 O O . ARG A 1 78 ? -1.796 -9.946 1.901 1.00 93.12 78 ARG A O 1
ATOM 639 N N . GLN A 1 79 ? -0.573 -8.383 0.846 1.00 91.31 79 GLN A N 1
ATOM 640 C CA . GLN A 1 79 ? -1.552 -7.299 1.002 1.00 91.31 79 GLN A CA 1
ATOM 641 C C . GLN A 1 79 ? -2.895 -7.632 0.340 1.00 91.31 79 GLN A C 1
ATOM 643 O O . GLN A 1 79 ? -3.953 -7.428 0.931 1.00 91.31 79 GLN A O 1
ATOM 648 N N . LEU A 1 80 ? -2.890 -8.223 -0.858 1.00 91.50 80 LEU A N 1
ATOM 649 C CA . LEU A 1 80 ? -4.127 -8.656 -1.518 1.00 91.50 80 LEU A CA 1
ATOM 650 C C . LEU A 1 80 ? -4.858 -9.760 -0.753 1.00 91.50 80 LEU A C 1
ATOM 652 O O . LEU A 1 80 ? -6.090 -9.755 -0.720 1.00 91.50 80 LEU A O 1
ATOM 656 N N . ALA A 1 81 ? -4.125 -10.719 -0.182 1.00 90.44 81 ALA A N 1
ATOM 657 C CA . ALA A 1 81 ? -4.719 -11.766 0.645 1.00 90.44 81 ALA A CA 1
ATOM 658 C C . ALA A 1 81 ? -5.388 -11.157 1.886 1.00 90.44 81 ALA A C 1
ATOM 660 O O . ALA A 1 81 ? -6.564 -11.422 2.134 1.00 90.44 81 ALA A O 1
ATOM 661 N N . PHE A 1 82 ? -4.678 -10.259 2.574 1.00 85.75 82 PHE A N 1
ATOM 662 C CA . PHE A 1 82 ? -5.186 -9.533 3.734 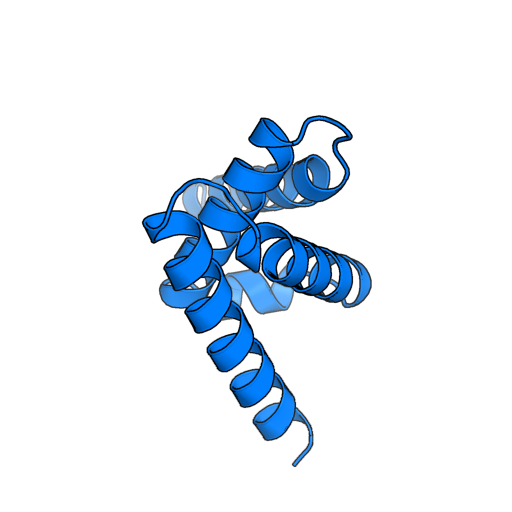1.00 85.75 82 PHE A CA 1
ATOM 663 C C . PHE A 1 82 ? -6.457 -8.731 3.411 1.00 85.75 82 PHE A C 1
ATOM 665 O O . PHE A 1 82 ? -7.493 -8.916 4.046 1.00 85.75 82 PHE A O 1
ATOM 672 N N . LEU A 1 83 ? -6.428 -7.895 2.367 1.00 81.25 83 LEU A N 1
ATOM 673 C CA . LEU A 1 83 ? -7.575 -7.063 1.982 1.00 81.25 83 LEU A CA 1
ATOM 674 C C . LEU A 1 83 ? -8.810 -7.896 1.604 1.00 81.25 83 LEU A C 1
ATOM 676 O O . LEU A 1 83 ? -9.941 -7.508 1.906 1.00 81.25 83 LEU A O 1
ATOM 680 N N . ARG A 1 84 ? -8.618 -9.057 0.961 1.00 82.69 84 ARG A N 1
ATOM 681 C CA . ARG A 1 84 ? -9.716 -9.987 0.641 1.00 82.69 84 ARG A CA 1
ATOM 682 C C . ARG A 1 84 ? -10.343 -10.580 1.893 1.00 82.69 84 ARG A C 1
ATOM 684 O O . ARG A 1 84 ? -11.567 -10.649 1.972 1.00 82.69 84 ARG A O 1
ATOM 691 N N . GLU A 1 85 ? -9.524 -10.998 2.850 1.00 80.94 85 GLU A N 1
ATOM 692 C CA . GLU A 1 85 ? -9.999 -11.562 4.109 1.00 80.94 85 GLU A CA 1
ATOM 693 C C . GLU A 1 85 ? -10.797 -10.531 4.916 1.00 80.94 85 GLU A C 1
ATOM 695 O O . GLU A 1 85 ? -11.912 -10.814 5.356 1.00 80.94 85 GLU A O 1
ATOM 700 N N . VAL A 1 86 ? -10.273 -9.308 5.036 1.00 73.06 86 VAL A N 1
ATOM 701 C CA . VAL A 1 86 ? -10.961 -8.200 5.714 1.00 73.06 86 VAL A CA 1
ATOM 702 C C . VAL A 1 86 ? -12.290 -7.881 5.026 1.00 73.06 86 VAL A C 1
ATOM 704 O O . VAL A 1 86 ? -13.321 -7.760 5.689 1.00 73.06 86 VAL A O 1
ATOM 707 N N . SER A 1 87 ? -12.307 -7.823 3.691 1.00 70.06 87 SER A N 1
ATOM 708 C CA . SER A 1 87 ? -13.541 -7.594 2.934 1.00 70.06 87 SER A CA 1
ATOM 709 C C . SER A 1 87 ? -14.572 -8.713 3.128 1.00 70.06 87 SER A C 1
ATOM 711 O O . SER A 1 87 ? -15.763 -8.426 3.236 1.00 70.06 87 SER A O 1
ATOM 713 N N . ALA A 1 88 ? -14.144 -9.978 3.202 1.00 74.88 88 ALA A N 1
ATOM 714 C CA . ALA A 1 88 ? -15.041 -11.111 3.427 1.00 74.88 88 ALA A CA 1
ATOM 715 C C . ALA A 1 88 ? -15.678 -11.088 4.826 1.00 74.88 88 ALA A C 1
ATOM 717 O O . ALA A 1 88 ? -16.851 -11.432 4.964 1.00 74.88 88 ALA A O 1
ATOM 718 N N . ARG A 1 89 ? -14.936 -10.647 5.851 1.00 70.38 89 ARG A N 1
ATOM 719 C CA . ARG A 1 89 ? -15.448 -10.500 7.225 1.00 70.38 89 ARG A CA 1
ATOM 720 C C . ARG A 1 89 ? -16.477 -9.378 7.357 1.00 70.38 89 ARG A C 1
ATOM 722 O O . ARG A 1 89 ? -17.401 -9.515 8.140 1.00 70.38 89 ARG A O 1
ATOM 729 N N . SER A 1 90 ? -16.352 -8.312 6.567 1.00 60.78 90 SER A N 1
ATOM 730 C CA . SER A 1 90 ? -17.287 -7.176 6.579 1.00 60.78 90 SER A CA 1
ATOM 731 C C . SER A 1 90 ? -18.636 -7.456 5.892 1.00 60.78 90 SER A C 1
ATOM 733 O O . SER A 1 90 ? -19.521 -6.607 5.952 1.00 60.78 90 SER A O 1
ATOM 735 N N . LYS A 1 91 ? -18.785 -8.586 5.185 1.00 57.44 91 LYS A N 1
ATOM 736 C CA . LYS A 1 91 ? -20.021 -8.979 4.474 1.00 57.44 91 LYS A CA 1
ATOM 737 C C . LYS A 1 91 ? -20.879 -9.999 5.238 1.00 57.44 91 LYS A C 1
ATOM 739 O O . LYS A 1 91 ? -21.894 -10.435 4.698 1.00 57.44 91 LYS A O 1
ATOM 744 N N . LYS A 1 92 ? -20.443 -10.416 6.426 1.00 45.28 92 LYS A N 1
ATOM 745 C CA . LYS A 1 92 ? -21.225 -11.216 7.377 1.00 45.28 92 LYS A CA 1
ATOM 746 C C . LYS A 1 92 ? -21.818 -10.299 8.432 1.00 45.28 92 LYS A C 1
ATOM 748 O O . LYS A 1 92 ? -22.924 -10.637 8.894 1.00 45.28 92 LYS A O 1
#

pLDDT: mean 86.38, std 10.4, range [45.28, 96.75]

Organism: Neotoma lepida (NCBI:txid56216)

Radius of gyration: 13.16 Å; chains: 1; bounding box: 33×29×32 Å

Secondary structure (DSSP, 8-state):
--HHHHHHHHHHHHHHHHHT-S-HHHHHHHHHHHHHHHHH-HHHHHHH--HHHHHHHHHHHHHHTT-SSHHHHHHHHHHHHHHHHHHHHTT-

Foldseek 3Di:
DPPVLVVVLVVLVVLLVQLPDPDLVSNLVSLVVVLVCCVVPVPSCVVRQDPVSVVSSLVSLVVQCPPPDPVSVVSSVVSNVVSVVVVVVVVD